Protein AF-C5R836-F1 (afdb_monomer_lite)

Radius of gyration: 11.82 Å; chains: 1; bounding box: 32×21×29 Å

Sequence (71 aa):
MEQEVLDRVGTLKGKMFSVQLHQDELLYHIGVNNTTFARVQKGIASKEKTNEVLSKAESYVNELWEARHEQ

pLDDT: mean 93.29, std 7.07, range [55.06, 97.81]

Secondary structure (DSSP, 8-state):
-HHHHHHHHHHHHHHHHHHT--HHHHHHHHT--HHHHHHHHTT-S-HHHHHHHHHHHHHHHHHHHHHHH--

Structure (mmCIF, N/CA/C/O backbone):
data_AF-C5R836-F1
#
_entry.id   AF-C5R836-F1
#
loop_
_atom_site.group_PDB
_atom_site.id
_atom_site.type_symbol
_atom_site.label_atom_id
_atom_site.label_alt_id
_atom_site.label_comp_id
_atom_site.label_asym_id
_atom_site.label_entity_id
_atom_site.label_seq_id
_atom_site.pdbx_PDB_ins_code
_atom_site.Cartn_x
_atom_site.Cartn_y
_atom_site.Cartn_z
_atom_site.occupancy
_atom_site.B_iso_or_equiv
_atom_site.auth_seq_id
_atom_site.auth_comp_id
_atom_site.auth_asym_id
_atom_site.auth_atom_id
_atom_site.pdbx_PDB_model_num
ATOM 1 N N . MET A 1 1 ? -0.679 8.164 14.889 1.00 64.44 1 MET A N 1
ATOM 2 C CA . MET A 1 1 ? -1.169 7.021 14.088 1.00 64.44 1 MET A CA 1
ATOM 3 C C . MET A 1 1 ? -1.727 7.509 12.763 1.00 64.44 1 MET A C 1
ATOM 5 O O . MET A 1 1 ? -1.245 7.061 11.742 1.00 64.44 1 MET A O 1
ATOM 9 N N . GLU A 1 2 ? -2.668 8.455 12.756 1.00 77.69 2 GLU A N 1
ATOM 10 C CA . GLU A 1 2 ? -3.243 8.974 11.505 1.00 77.69 2 GLU A CA 1
ATOM 11 C C . GLU A 1 2 ? -2.207 9.689 10.617 1.00 77.69 2 GLU A C 1
ATOM 13 O O . GLU A 1 2 ? -2.094 9.361 9.442 1.00 77.69 2 GLU A O 1
ATOM 18 N N . GLN A 1 3 ? -1.362 10.556 11.193 1.00 83.81 3 GLN A N 1
ATOM 19 C CA . GLN A 1 3 ? -0.302 11.244 10.439 1.00 83.81 3 GLN A CA 1
ATOM 20 C C . GLN A 1 3 ? 0.709 10.276 9.799 1.00 83.81 3 GLN A C 1
ATOM 22 O O . GLN A 1 3 ? 1.008 10.389 8.621 1.00 83.81 3 GLN A O 1
ATOM 27 N N . GLU A 1 4 ? 1.158 9.266 10.547 1.00 88.69 4 GLU A N 1
ATOM 28 C CA . GLU A 1 4 ? 2.079 8.231 10.054 1.00 88.69 4 GLU A CA 1
ATOM 29 C C . GLU A 1 4 ? 1.496 7.458 8.858 1.00 88.69 4 GLU A C 1
ATOM 31 O O . GLU A 1 4 ? 2.199 7.160 7.897 1.00 88.69 4 GLU A O 1
ATOM 36 N N . VAL A 1 5 ? 0.195 7.154 8.891 1.00 89.69 5 VAL A N 1
ATOM 37 C CA . VAL A 1 5 ? -0.500 6.494 7.776 1.00 89.69 5 VAL A CA 1
ATOM 38 C C . VAL A 1 5 ? -0.563 7.407 6.555 1.00 89.69 5 VAL A C 1
ATOM 40 O O . VAL A 1 5 ? -0.312 6.945 5.443 1.00 89.69 5 VAL A O 1
ATOM 43 N N . LEU A 1 6 ? -0.866 8.693 6.748 1.00 89.69 6 LEU A N 1
ATOM 44 C CA . LEU A 1 6 ? -0.904 9.673 5.662 1.00 89.69 6 LEU A CA 1
ATOM 45 C C . LEU A 1 6 ? 0.473 9.858 5.016 1.00 89.69 6 LEU A C 1
ATOM 47 O O . LEU A 1 6 ? 0.560 9.863 3.788 1.00 89.69 6 LEU A O 1
ATOM 51 N N . ASP A 1 7 ? 1.532 9.934 5.822 1.00 93.81 7 ASP A N 1
ATOM 52 C CA . ASP A 1 7 ? 2.908 10.077 5.342 1.00 93.81 7 ASP A CA 1
ATOM 53 C C . ASP A 1 7 ? 3.313 8.857 4.499 1.00 93.81 7 ASP A C 1
ATOM 55 O O . ASP A 1 7 ? 3.749 9.005 3.355 1.00 93.81 7 ASP A O 1
ATOM 59 N N . ARG A 1 8 ? 3.061 7.639 5.001 1.00 95.06 8 ARG A N 1
ATOM 60 C CA . ARG A 1 8 ? 3.323 6.384 4.272 1.00 95.06 8 ARG A CA 1
ATOM 61 C C . ARG A 1 8 ? 2.545 6.298 2.961 1.00 95.06 8 ARG A C 1
ATOM 63 O O . ARG A 1 8 ? 3.115 5.967 1.922 1.00 95.06 8 ARG A O 1
ATOM 70 N N . VAL A 1 9 ? 1.253 6.638 2.975 1.00 93.31 9 VAL A N 1
ATOM 71 C CA . VAL A 1 9 ? 0.417 6.670 1.762 1.00 93.31 9 VAL A CA 1
ATOM 72 C C . VAL A 1 9 ? 0.932 7.711 0.764 1.00 93.31 9 VAL A C 1
ATOM 74 O O . VAL A 1 9 ? 0.923 7.451 -0.440 1.00 93.31 9 VAL A O 1
ATOM 77 N N . GLY A 1 10 ? 1.387 8.872 1.238 1.00 94.25 10 GLY A N 1
ATOM 78 C CA . GLY A 1 10 ?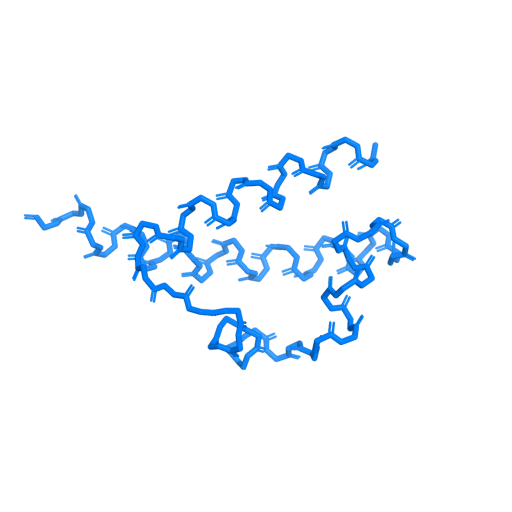 1.997 9.910 0.409 1.00 94.25 10 GLY A CA 1
ATOM 79 C C . GLY A 1 10 ? 3.264 9.417 -0.288 1.00 94.25 10 GLY A C 1
ATOM 80 O O . GLY A 1 10 ? 3.360 9.500 -1.514 1.00 94.25 10 GLY A O 1
ATOM 81 N N . THR A 1 11 ? 4.198 8.832 0.468 1.00 95.56 11 THR A N 1
ATOM 82 C CA . THR A 1 11 ? 5.428 8.234 -0.076 1.00 95.56 11 THR A CA 1
ATOM 83 C C . THR A 1 11 ? 5.121 7.132 -1.086 1.00 95.56 11 THR A C 1
ATOM 85 O O . THR A 1 11 ? 5.684 7.133 -2.182 1.00 95.56 11 THR A O 1
ATOM 88 N N . LEU A 1 12 ? 4.195 6.228 -0.752 1.00 95.94 12 LEU A N 1
ATOM 89 C CA . LEU A 1 12 ? 3.774 5.140 -1.631 1.00 95.94 12 LEU A CA 1
ATOM 90 C C . LEU A 1 12 ? 3.260 5.683 -2.971 1.00 95.94 12 LEU A C 1
ATOM 92 O O . LEU A 1 12 ? 3.736 5.262 -4.021 1.00 95.94 12 LEU A O 1
ATOM 96 N N . LYS A 1 13 ? 2.353 6.669 -2.948 1.00 94.81 13 LYS A N 1
ATOM 97 C CA . LYS A 1 13 ? 1.818 7.296 -4.169 1.00 94.81 13 LYS A CA 1
ATOM 98 C C . LYS A 1 13 ? 2.900 7.980 -5.002 1.00 94.81 13 LYS A C 1
ATOM 100 O O . LYS A 1 13 ? 2.869 7.874 -6.225 1.00 94.81 13 LYS A O 1
ATOM 105 N N . GLY A 1 14 ? 3.851 8.657 -4.358 1.00 96.19 14 GLY A N 1
ATOM 106 C CA . GLY A 1 14 ? 4.978 9.288 -5.045 1.00 96.19 14 GLY A CA 1
ATOM 107 C C . GLY A 1 14 ? 5.839 8.273 -5.802 1.00 96.19 14 GLY A C 1
ATOM 108 O O . GLY A 1 14 ? 6.152 8.485 -6.972 1.00 96.19 14 GLY A O 1
ATOM 109 N N . LYS A 1 15 ? 6.158 7.138 -5.167 1.00 96.06 15 LYS A N 1
ATOM 110 C CA . LYS A 1 15 ? 6.914 6.056 -5.814 1.00 96.06 15 LYS A CA 1
ATOM 111 C C . LYS A 1 15 ? 6.112 5.356 -6.908 1.00 96.06 15 LYS A C 1
ATOM 113 O O . LYS A 1 15 ? 6.638 5.142 -7.990 1.00 96.06 15 LYS A O 1
ATOM 118 N N . MET A 1 16 ? 4.831 5.066 -6.677 1.00 97.06 16 MET A N 1
ATOM 119 C CA . MET A 1 16 ? 3.949 4.512 -7.713 1.00 97.06 16 MET A CA 1
ATOM 120 C C . MET A 1 16 ? 3.922 5.399 -8.961 1.00 97.06 16 MET A C 1
ATOM 122 O O . MET A 1 16 ? 4.040 4.901 -10.077 1.00 97.06 16 MET A O 1
ATOM 126 N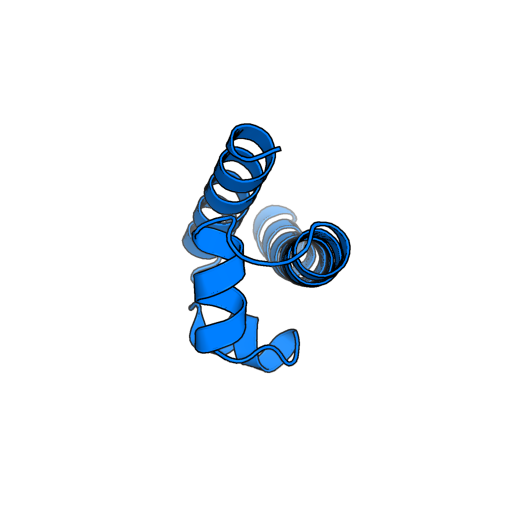 N . PHE A 1 17 ? 3.819 6.718 -8.773 1.00 95.81 17 PHE A N 1
ATOM 127 C CA . PHE A 1 17 ? 3.831 7.674 -9.874 1.00 95.81 17 PHE A CA 1
ATOM 128 C C . PHE A 1 17 ? 5.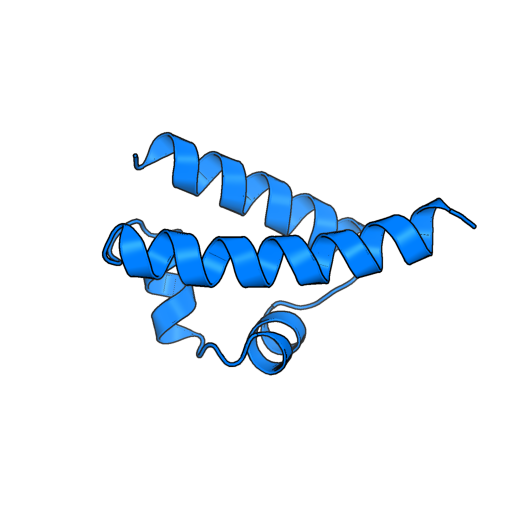148 7.638 -10.662 1.00 95.81 17 PHE A C 1
ATOM 130 O O . PHE A 1 17 ? 5.113 7.620 -11.891 1.00 95.81 17 PHE A O 1
ATOM 137 N N . SER A 1 18 ? 6.302 7.578 -9.988 1.00 95.25 18 SER A N 1
ATOM 138 C CA . SER A 1 18 ? 7.605 7.552 -10.670 1.00 95.25 18 SER A CA 1
ATOM 139 C C . SER A 1 18 ? 7.858 6.262 -11.454 1.00 95.25 18 SER A C 1
ATOM 141 O O . SER A 1 18 ? 8.573 6.295 -12.456 1.00 95.25 18 SER A O 1
ATOM 143 N N . VAL A 1 19 ? 7.237 5.146 -11.057 1.00 96.00 19 VAL A N 1
ATOM 144 C CA . VAL A 1 19 ? 7.302 3.877 -11.800 1.00 96.00 19 VAL A CA 1
ATOM 145 C C . VAL A 1 19 ? 6.122 3.641 -12.741 1.00 96.00 19 VAL A C 1
ATOM 147 O O . VAL A 1 19 ? 6.114 2.624 -13.425 1.00 96.00 19 VAL A O 1
ATOM 150 N N . GLN A 1 20 ? 5.175 4.582 -12.832 1.00 95.88 20 GLN A N 1
ATOM 151 C CA . GLN A 1 20 ? 3.945 4.460 -13.627 1.00 95.88 20 GLN A CA 1
ATOM 152 C C . GLN A 1 20 ? 3.082 3.243 -13.236 1.00 95.88 20 GLN A C 1
ATOM 154 O O . GLN A 1 20 ? 2.435 2.650 -14.090 1.00 95.88 20 GLN A O 1
ATOM 159 N N . LEU A 1 21 ? 3.061 2.886 -11.945 1.00 96.62 21 LEU A N 1
ATOM 160 C CA . LEU A 1 21 ? 2.214 1.816 -11.409 1.00 96.62 21 LEU A CA 1
ATOM 161 C C . LEU A 1 21 ? 0.827 2.359 -11.047 1.00 96.62 21 LEU A C 1
ATOM 163 O O . LEU A 1 21 ? 0.702 3.298 -10.250 1.00 96.62 21 LEU A O 1
ATOM 167 N N . HIS A 1 22 ? -0.221 1.732 -11.569 1.00 96.25 22 HIS A N 1
ATOM 168 C CA . HIS A 1 22 ? -1.599 2.068 -11.238 1.00 96.25 22 HIS A CA 1
ATOM 169 C C . HIS A 1 22 ? -2.078 1.360 -9.957 1.00 96.25 22 HIS A C 1
ATOM 171 O O . HIS A 1 22 ? -1.544 0.341 -9.515 1.00 96.25 22 HIS A O 1
ATOM 177 N N . GLN A 1 23 ? -3.088 1.935 -9.292 1.00 95.38 23 GLN A N 1
ATOM 178 C CA . GLN A 1 23 ? -3.579 1.403 -8.014 1.00 95.38 23 GLN A CA 1
ATOM 179 C C . GLN A 1 23 ? -4.177 0.003 -8.169 1.00 95.38 23 GLN A C 1
ATOM 181 O O . GLN A 1 23 ? -3.959 -0.842 -7.315 1.00 95.38 23 GLN A O 1
ATOM 186 N N . ASP A 1 24 ? -4.934 -0.254 -9.227 1.00 96.12 24 ASP A N 1
ATOM 187 C CA . ASP A 1 24 ? -5.500 -1.569 -9.528 1.00 96.12 24 ASP A CA 1
ATOM 188 C C . ASP A 1 24 ? -4.423 -2.645 -9.714 1.00 96.12 24 ASP A C 1
ATOM 190 O O . ASP A 1 24 ? -4.569 -3.735 -9.161 1.00 96.12 24 ASP A O 1
ATOM 194 N N . GLU A 1 25 ? -3.317 -2.321 -10.386 1.00 96.69 25 GLU A N 1
ATOM 195 C CA . GLU A 1 25 ? -2.160 -3.215 -10.537 1.00 96.69 25 GLU A CA 1
ATOM 196 C C . GLU A 1 25 ? -1.514 -3.537 -9.183 1.00 96.69 25 GLU A C 1
ATOM 198 O O . GLU A 1 25 ? -1.308 -4.706 -8.845 1.00 96.69 25 GLU A O 1
ATOM 203 N N . LEU A 1 26 ? -1.265 -2.509 -8.363 1.00 97.31 26 LEU A N 1
ATOM 204 C CA . LEU A 1 26 ? -0.762 -2.676 -6.998 1.00 97.31 26 LEU A CA 1
ATOM 205 C C . LEU A 1 26 ? -1.682 -3.584 -6.174 1.00 97.31 26 LEU A C 1
ATOM 207 O O . LEU A 1 26 ? -1.226 -4.522 -5.524 1.00 97.31 26 LEU A O 1
ATOM 211 N N . LEU A 1 27 ? -2.982 -3.289 -6.189 1.00 97.12 27 LEU A N 1
ATOM 212 C CA . LEU A 1 27 ? -3.999 -3.988 -5.409 1.00 97.12 27 LEU A CA 1
ATOM 213 C C . LEU A 1 27 ? -4.148 -5.452 -5.816 1.00 97.12 27 LEU A C 1
ATOM 215 O O . LEU A 1 27 ? -4.284 -6.313 -4.941 1.00 97.12 27 LEU A O 1
ATOM 219 N N . TYR A 1 28 ? -4.074 -5.729 -7.117 1.00 96.94 28 TYR A N 1
ATOM 220 C CA . TYR A 1 28 ? -4.015 -7.084 -7.645 1.00 96.94 28 TYR A CA 1
ATOM 221 C C . TYR A 1 28 ? -2.793 -7.830 -7.101 1.00 96.94 28 TYR A C 1
ATOM 223 O O . TYR A 1 28 ? -2.941 -8.925 -6.560 1.00 96.94 28 TYR A O 1
ATOM 231 N N . HIS A 1 29 ? -1.609 -7.212 -7.159 1.00 96.88 29 HIS A N 1
ATOM 232 C CA . HIS A 1 29 ? -0.365 -7.836 -6.710 1.00 96.88 29 HIS A CA 1
ATOM 233 C C . HIS A 1 29 ? -0.373 -8.165 -5.210 1.00 96.88 29 HIS A C 1
ATOM 235 O O . HIS A 1 29 ? -0.004 -9.266 -4.806 1.00 96.88 29 HIS A O 1
ATOM 241 N N . ILE A 1 30 ? -0.839 -7.238 -4.367 1.00 96.81 30 ILE A N 1
ATOM 242 C CA . ILE A 1 30 ? -0.841 -7.435 -2.907 1.00 96.81 30 ILE A CA 1
ATOM 243 C C . ILE A 1 30 ? -2.061 -8.219 -2.392 1.00 96.81 30 ILE A C 1
ATOM 245 O O . ILE A 1 30 ? -2.171 -8.455 -1.184 1.00 96.81 30 ILE A O 1
ATOM 249 N N . GLY A 1 31 ? -2.990 -8.603 -3.277 1.00 97.06 31 GLY A N 1
ATOM 250 C CA . GLY A 1 31 ? -4.198 -9.355 -2.932 1.00 97.06 31 GLY A CA 1
ATOM 251 C C . GLY A 1 31 ? -5.188 -8.571 -2.063 1.00 97.06 31 GLY A C 1
ATOM 252 O O . GLY A 1 31 ? -5.821 -9.139 -1.170 1.00 97.06 31 GLY A O 1
ATOM 253 N N . VAL A 1 32 ? -5.312 -7.258 -2.276 1.00 96.69 32 VAL A N 1
ATOM 254 C CA . VAL A 1 32 ? -6.163 -6.363 -1.473 1.00 96.69 32 VAL A CA 1
ATOM 255 C C . VAL A 1 32 ? -7.203 -5.700 -2.366 1.00 96.69 32 VAL A C 1
ATOM 257 O O . VAL A 1 32 ? -6.875 -5.117 -3.386 1.00 96.69 32 VAL A O 1
ATOM 260 N N . ASN A 1 33 ? -8.479 -5.726 -1.975 1.00 95.69 33 ASN A N 1
ATOM 261 C CA . ASN A 1 33 ? -9.522 -5.037 -2.739 1.00 95.69 33 ASN A CA 1
ATOM 262 C C . ASN A 1 33 ? -9.553 -3.517 -2.477 1.00 95.69 33 ASN A C 1
ATOM 264 O O . ASN A 1 33 ? -9.113 -3.028 -1.431 1.00 95.69 33 ASN A O 1
ATOM 268 N N . ASN A 1 34 ? -10.158 -2.771 -3.408 1.00 95.38 34 ASN A N 1
ATOM 269 C CA . ASN A 1 34 ? -10.292 -1.311 -3.327 1.00 95.38 34 ASN A CA 1
ATOM 270 C C . ASN A 1 34 ? -10.940 -0.832 -2.018 1.00 95.38 34 ASN A C 1
ATOM 272 O O . ASN A 1 34 ? -10.502 0.159 -1.441 1.00 95.38 34 ASN A O 1
ATOM 276 N N . THR A 1 35 ? -11.957 -1.536 -1.513 1.00 96.12 35 THR A N 1
ATOM 277 C CA . THR A 1 35 ? -12.644 -1.164 -0.267 1.00 96.12 35 THR A CA 1
ATOM 278 C C . THR A 1 35 ? -11.705 -1.215 0.935 1.00 96.12 35 THR A C 1
ATOM 280 O O . THR A 1 35 ? -11.713 -0.311 1.769 1.00 96.12 35 THR A O 1
ATOM 283 N N . THR A 1 36 ? -10.877 -2.253 1.023 1.00 95.38 36 THR A N 1
ATOM 284 C CA . THR A 1 36 ? -9.900 -2.423 2.104 1.00 95.38 36 THR A CA 1
ATOM 285 C C . THR A 1 36 ? -8.839 -1.335 2.028 1.00 95.38 36 THR A C 1
ATOM 287 O O . THR A 1 36 ? -8.564 -0.679 3.031 1.00 95.38 36 THR A O 1
ATOM 290 N N . PHE A 1 37 ? -8.307 -1.079 0.833 1.00 95.62 37 PHE A N 1
ATOM 291 C CA . PHE A 1 37 ? -7.303 -0.039 0.638 1.00 95.62 37 PHE A CA 1
ATOM 292 C C . PHE A 1 37 ? -7.844 1.364 0.936 1.00 95.62 37 PHE A C 1
ATOM 294 O O . PHE A 1 37 ? -7.200 2.131 1.643 1.00 95.62 37 PHE A O 1
ATOM 301 N N . ALA A 1 38 ? -9.074 1.676 0.519 1.00 94.69 38 ALA A N 1
ATOM 302 C CA . ALA A 1 38 ? -9.719 2.948 0.836 1.00 94.69 38 ALA A CA 1
ATOM 303 C C . ALA A 1 38 ? -9.901 3.155 2.351 1.00 94.69 38 ALA A C 1
ATOM 305 O O . ALA A 1 38 ? -9.788 4.276 2.843 1.00 94.69 38 ALA A O 1
ATOM 306 N N . ARG A 1 39 ? -10.165 2.088 3.118 1.00 94.50 39 ARG A N 1
ATOM 307 C CA . ARG A 1 39 ? -10.235 2.166 4.588 1.00 94.50 39 ARG A CA 1
ATOM 308 C C . ARG A 1 39 ? -8.870 2.433 5.214 1.00 94.50 39 ARG A C 1
ATOM 310 O O . ARG A 1 39 ? -8.806 3.198 6.171 1.00 94.50 39 ARG A O 1
ATOM 317 N N . VAL A 1 40 ? -7.808 1.833 4.673 1.00 93.88 40 VAL A N 1
ATOM 318 C CA . VAL A 1 40 ? -6.419 2.096 5.085 1.00 93.88 40 VAL A CA 1
ATOM 319 C C . VAL A 1 40 ? -6.045 3.548 4.795 1.00 93.88 40 VAL A C 1
ATOM 321 O O . VAL A 1 40 ? -5.600 4.246 5.698 1.00 93.88 40 VAL A O 1
ATOM 324 N N . GLN A 1 41 ? -6.329 4.043 3.587 1.00 91.31 41 GLN A N 1
ATOM 325 C CA . GLN A 1 41 ? -6.071 5.436 3.200 1.00 91.31 41 GLN A CA 1
ATOM 326 C C . GLN A 1 41 ? -6.802 6.455 4.083 1.00 91.31 41 GLN A C 1
ATOM 328 O O . GLN A 1 41 ? -6.300 7.552 4.295 1.00 91.31 41 GLN A O 1
ATOM 333 N N . LYS A 1 42 ? -7.986 6.098 4.590 1.00 90.25 42 LYS A N 1
ATOM 334 C CA . LYS A 1 42 ? -8.779 6.937 5.498 1.00 90.25 42 LYS A CA 1
ATOM 335 C C . LYS A 1 42 ? -8.419 6.758 6.978 1.00 90.25 42 LYS A C 1
ATOM 337 O O . LYS A 1 42 ? -9.080 7.356 7.814 1.00 90.25 42 LYS A O 1
ATOM 342 N N . GLY A 1 43 ? -7.466 5.887 7.323 1.00 87.81 43 GLY A N 1
ATOM 343 C CA . GLY A 1 43 ? -7.124 5.590 8.720 1.00 87.81 43 GLY A CA 1
ATOM 344 C C . GLY A 1 43 ? -8.223 4.863 9.514 1.00 87.81 43 GLY A C 1
ATOM 345 O O . GLY A 1 43 ? -8.173 4.830 10.738 1.00 87.81 43 GLY A O 1
ATOM 346 N N . ILE A 1 44 ? -9.217 4.268 8.841 1.00 90.88 44 ILE A N 1
ATOM 347 C CA . ILE A 1 44 ? -10.390 3.610 9.463 1.00 90.88 44 ILE A CA 1
ATOM 348 C C . ILE A 1 44 ? -10.143 2.104 9.688 1.00 90.88 44 ILE A C 1
ATOM 350 O O . ILE A 1 44 ? -10.886 1.423 10.399 1.00 90.88 44 ILE A O 1
ATOM 354 N N . ALA A 1 45 ? -9.128 1.534 9.039 1.00 91.56 45 ALA A N 1
ATOM 355 C CA . ALA A 1 45 ? -8.733 0.146 9.256 1.00 91.56 45 ALA A CA 1
ATOM 356 C C . ALA A 1 45 ? -8.016 -0.032 10.609 1.00 91.56 45 ALA A C 1
ATOM 358 O O . ALA A 1 45 ? -7.420 0.906 11.139 1.00 91.56 45 ALA A O 1
ATOM 359 N N . SER A 1 46 ? -8.058 -1.247 11.170 1.00 94.31 46 SER A N 1
ATOM 360 C CA . SER A 1 46 ? -7.304 -1.558 12.391 1.00 94.31 46 SER A CA 1
ATOM 361 C C . SER A 1 46 ? -5.806 -1.337 12.165 1.00 94.31 46 SER A C 1
ATOM 363 O O . SER A 1 46 ? -5.315 -1.498 11.048 1.00 94.31 46 SER A O 1
ATOM 365 N N . LYS A 1 47 ? -5.057 -1.008 13.225 1.00 92.81 47 LYS A N 1
ATOM 366 C CA . LYS A 1 47 ? -3.601 -0.798 13.140 1.00 92.81 47 LYS A CA 1
ATOM 367 C C . LYS A 1 47 ? -2.882 -1.986 12.490 1.00 92.81 47 LYS A C 1
ATOM 369 O O . LYS A 1 47 ? -2.027 -1.789 11.635 1.00 92.81 47 LYS A O 1
ATOM 374 N N . GLU A 1 48 ? -3.261 -3.204 12.870 1.00 95.31 48 GLU A N 1
ATOM 375 C CA . GLU A 1 48 ? -2.728 -4.440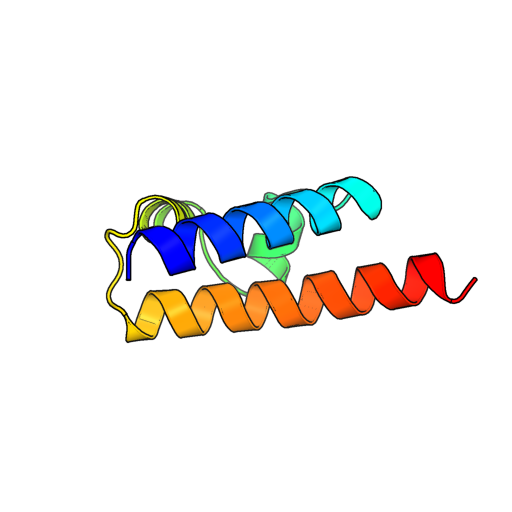 12.291 1.00 95.31 48 GLU A CA 1
ATOM 376 C C . GLU A 1 48 ? -2.981 -4.511 10.782 1.00 95.31 48 GLU A C 1
ATOM 378 O O . GLU A 1 48 ? -2.040 -4.693 10.012 1.00 95.31 48 GLU A O 1
ATOM 383 N N . LYS A 1 49 ? -4.225 -4.274 10.344 1.00 95.25 49 LYS A N 1
ATOM 384 C CA . LYS A 1 49 ? -4.573 -4.350 8.923 1.00 95.25 49 LYS A CA 1
ATOM 385 C C . LYS A 1 49 ? -3.917 -3.242 8.106 1.00 95.25 49 LYS A C 1
ATOM 387 O O . LYS A 1 49 ? -3.458 -3.486 6.995 1.00 95.25 49 LYS A O 1
ATOM 392 N N . THR A 1 50 ? -3.862 -2.036 8.658 1.00 95.62 50 THR A N 1
ATOM 393 C CA . THR A 1 50 ? -3.156 -0.894 8.075 1.00 95.62 50 THR A CA 1
ATOM 394 C C . THR A 1 50 ? -1.685 -1.224 7.852 1.00 95.62 50 THR A C 1
ATOM 396 O O . THR A 1 50 ? -1.184 -1.028 6.748 1.00 95.62 50 THR A O 1
ATOM 399 N N . ASN A 1 51 ? -1.013 -1.790 8.856 1.00 95.81 51 ASN A N 1
ATOM 400 C CA . ASN A 1 51 ? 0.385 -2.184 8.733 1.00 95.81 51 ASN A CA 1
ATOM 401 C C . ASN A 1 51 ? 0.583 -3.303 7.711 1.00 95.81 51 ASN A C 1
ATOM 403 O O . ASN A 1 51 ? 1.453 -3.175 6.860 1.00 95.81 51 ASN A O 1
ATOM 407 N N . GLU A 1 52 ? -0.243 -4.351 7.741 1.00 96.88 52 GLU A N 1
ATOM 408 C CA . GLU A 1 52 ? -0.168 -5.452 6.775 1.00 96.88 52 GLU A CA 1
ATOM 409 C C . GLU A 1 52 ? -0.283 -4.946 5.326 1.00 96.88 52 GLU A C 1
ATOM 411 O O . GLU A 1 52 ? 0.536 -5.290 4.475 1.00 96.88 52 GLU A O 1
ATOM 416 N N . VAL A 1 53 ? -1.291 -4.114 5.044 1.00 97.38 53 VAL A N 1
ATOM 417 C CA . VAL A 1 53 ? -1.562 -3.605 3.692 1.00 97.38 53 VAL A CA 1
ATOM 418 C C . VAL A 1 53 ? -0.463 -2.655 3.227 1.00 97.38 53 VAL A C 1
ATOM 420 O O . VAL A 1 53 ? 0.028 -2.804 2.109 1.00 97.38 53 VAL A O 1
ATOM 423 N N . LEU A 1 54 ? -0.064 -1.693 4.065 1.00 96.94 54 LEU A N 1
ATOM 424 C CA . LEU A 1 54 ? 0.963 -0.723 3.689 1.00 96.94 54 LEU A CA 1
ATOM 425 C C . LEU A 1 54 ? 2.329 -1.389 3.521 1.00 96.94 54 LEU A C 1
ATOM 427 O O . LEU A 1 54 ? 3.000 -1.094 2.544 1.00 96.94 54 LEU A O 1
ATOM 431 N N . SER A 1 55 ? 2.710 -2.339 4.380 1.00 97.50 55 SER A N 1
ATOM 432 C CA . SER A 1 55 ? 3.999 -3.030 4.248 1.00 97.50 55 SER A CA 1
ATOM 433 C C . SER A 1 55 ? 4.085 -3.886 2.982 1.00 97.50 55 SER A C 1
ATOM 435 O O . SER A 1 55 ? 5.119 -3.876 2.317 1.00 97.50 55 SER A O 1
ATOM 437 N N . LYS A 1 56 ? 3.003 -4.579 2.592 1.00 97.81 56 LYS A N 1
ATOM 438 C CA . LYS A 1 56 ? 2.956 -5.297 1.303 1.00 97.81 56 LYS A CA 1
ATOM 439 C C . LYS A 1 56 ? 3.081 -4.339 0.119 1.00 97.81 56 LYS A C 1
ATOM 441 O O . LYS A 1 56 ? 3.833 -4.610 -0.812 1.00 97.81 56 LYS A O 1
ATOM 446 N N . ALA A 1 57 ? 2.353 -3.223 0.166 1.00 97.62 57 ALA A N 1
ATOM 447 C CA . ALA A 1 57 ? 2.381 -2.229 -0.898 1.00 97.62 57 ALA A CA 1
ATOM 448 C C . ALA A 1 57 ? 3.757 -1.561 -1.030 1.00 97.62 57 ALA A C 1
ATOM 450 O O . ALA A 1 57 ? 4.272 -1.425 -2.134 1.00 97.62 57 ALA A O 1
ATOM 451 N N . GLU A 1 58 ? 4.364 -1.187 0.095 1.00 97.69 58 GLU A N 1
ATOM 452 C CA . GLU A 1 58 ? 5.696 -0.588 0.160 1.00 97.69 58 GLU A CA 1
ATOM 453 C C . GLU A 1 58 ? 6.765 -1.534 -0.387 1.00 97.69 58 GLU A C 1
ATOM 455 O O . GLU A 1 58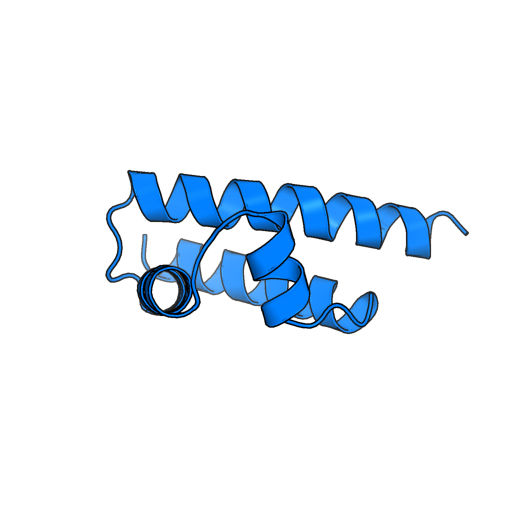 ? 7.583 -1.085 -1.180 1.00 97.69 58 GLU A O 1
ATOM 460 N N . SER A 1 59 ? 6.742 -2.825 -0.026 1.00 97.62 59 SER A N 1
ATOM 461 C CA . SER A 1 59 ? 7.702 -3.810 -0.553 1.00 97.62 59 SER A CA 1
ATOM 462 C C . SER A 1 59 ? 7.660 -3.862 -2.077 1.00 97.62 59 SER A C 1
ATOM 464 O O . SER A 1 59 ? 8.671 -3.615 -2.729 1.00 97.62 59 SER A O 1
ATOM 466 N N . TYR A 1 60 ? 6.472 -4.081 -2.646 1.00 97.62 60 TYR A N 1
ATOM 467 C CA . TYR A 1 60 ? 6.316 -4.216 -4.092 1.00 97.62 60 TYR A CA 1
ATOM 468 C C . TYR A 1 60 ? 6.678 -2.930 -4.847 1.00 97.62 60 TYR A C 1
ATOM 470 O O . TYR A 1 60 ? 7.390 -2.956 -5.849 1.00 97.62 60 TYR A O 1
ATOM 478 N N . VAL A 1 61 ? 6.225 -1.775 -4.353 1.00 97.12 61 VAL A N 1
ATOM 479 C CA . VAL A 1 61 ? 6.536 -0.489 -4.988 1.00 97.12 61 VAL A CA 1
ATOM 480 C C . VAL A 1 61 ? 8.024 -0.155 -4.878 1.00 97.12 61 VAL A C 1
ATOM 482 O O . VAL A 1 61 ? 8.575 0.418 -5.814 1.00 97.12 61 VAL A O 1
ATOM 485 N N . ASN A 1 62 ? 8.689 -0.514 -3.775 1.00 96.44 62 ASN A N 1
ATOM 486 C CA . ASN A 1 62 ? 10.133 -0.335 -3.642 1.00 96.44 62 ASN A CA 1
ATOM 487 C C . ASN A 1 62 ? 10.895 -1.212 -4.638 1.00 96.44 62 ASN A C 1
ATOM 489 O O . ASN A 1 62 ? 11.771 -0.693 -5.313 1.00 96.44 62 ASN A O 1
ATOM 493 N N . GLU A 1 63 ? 10.527 -2.486 -4.792 1.00 95.94 63 GLU A N 1
ATOM 494 C CA . GLU A 1 63 ? 11.150 -3.386 -5.775 1.00 95.94 63 GLU A CA 1
ATOM 495 C C . GLU A 1 63 ? 11.075 -2.820 -7.202 1.00 95.94 63 GLU A C 1
ATOM 497 O O . GLU A 1 63 ? 12.077 -2.785 -7.914 1.00 95.94 63 GLU A O 1
ATOM 502 N N . LEU A 1 64 ? 9.909 -2.303 -7.606 1.00 95.94 64 LEU A N 1
ATOM 503 C CA . LEU A 1 64 ? 9.743 -1.648 -8.909 1.00 95.94 64 LEU A CA 1
ATOM 504 C C . LEU A 1 64 ? 10.546 -0.348 -9.025 1.00 95.94 64 LEU A C 1
ATOM 506 O O . LEU A 1 64 ? 11.047 -0.018 -10.101 1.00 95.94 64 LEU A O 1
ATOM 510 N N . TRP A 1 65 ? 10.623 0.420 -7.937 1.00 95.25 65 TRP A N 1
ATOM 511 C CA . TRP A 1 65 ? 11.328 1.695 -7.914 1.00 95.25 65 TRP A CA 1
ATOM 512 C C . TRP A 1 65 ? 12.835 1.500 -8.059 1.00 95.25 65 TRP A C 1
ATOM 514 O O . TRP A 1 65 ? 13.417 2.123 -8.946 1.00 95.25 65 TRP A O 1
ATOM 524 N N . GLU A 1 66 ? 13.433 0.597 -7.279 1.00 94.31 66 GLU A N 1
ATOM 525 C CA . GLU A 1 66 ? 14.856 0.248 -7.389 1.00 94.31 66 GLU A CA 1
ATOM 526 C C . GLU A 1 66 ? 15.171 -0.288 -8.793 1.00 94.31 66 GLU A C 1
ATOM 528 O O . GLU A 1 66 ? 16.044 0.242 -9.473 1.00 94.31 66 GLU A O 1
ATOM 533 N N . ALA A 1 67 ? 14.366 -1.222 -9.318 1.00 93.38 67 ALA A N 1
ATOM 534 C CA . ALA A 1 67 ? 14.570 -1.783 -10.659 1.00 93.3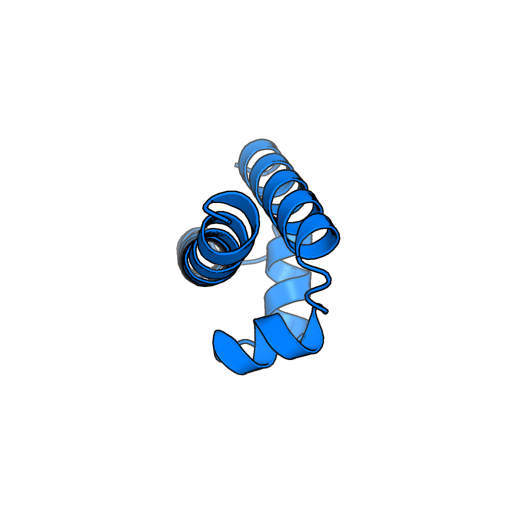8 67 ALA A CA 1
ATOM 535 C C . ALA A 1 67 ? 14.551 -0.737 -11.795 1.00 93.38 67 ALA A C 1
ATOM 537 O O . ALA A 1 67 ? 15.108 -0.978 -12.871 1.00 93.38 67 ALA A O 1
ATOM 538 N N . ARG A 1 68 ? 13.892 0.411 -11.579 1.00 91.38 68 ARG A N 1
ATOM 539 C CA . ARG A 1 68 ? 13.815 1.525 -12.537 1.00 91.38 68 ARG A CA 1
ATOM 540 C C . ARG A 1 68 ? 14.923 2.567 -12.353 1.00 91.38 68 ARG A C 1
ATOM 542 O O . ARG A 1 68 ? 15.202 3.279 -13.311 1.00 91.38 68 ARG A O 1
ATOM 549 N N . HIS A 1 69 ? 15.506 2.688 -11.159 1.00 82.50 69 HIS A N 1
ATOM 550 C CA . HIS A 1 69 ? 16.505 3.718 -10.824 1.00 82.50 69 HIS A CA 1
ATOM 551 C C . HIS A 1 69 ? 17.932 3.163 -10.661 1.00 82.50 69 HIS A C 1
ATOM 553 O O . HIS A 1 69 ? 18.873 3.948 -10.596 1.00 82.50 69 HIS A O 1
ATOM 559 N N . GLU A 1 70 ? 18.108 1.839 -10.638 1.00 77.94 70 GLU A N 1
ATOM 560 C CA . GLU A 1 70 ? 19.408 1.163 -10.777 1.00 77.94 70 GLU A CA 1
ATOM 561 C C . GLU A 1 70 ? 19.836 0.957 -12.253 1.00 77.94 70 GLU A C 1
ATOM 563 O O . GLU A 1 70 ? 20.863 0.328 -12.512 1.00 77.94 70 GLU A O 1
ATOM 568 N N . GLN A 1 71 ? 19.071 1.488 -13.220 1.00 55.06 71 GLN A N 1
ATOM 569 C CA . GLN A 1 71 ? 19.409 1.539 -14.656 1.00 55.06 71 GLN A CA 1
ATOM 570 C C . GLN A 1 71 ? 19.975 2.904 -15.053 1.00 55.06 71 GLN A C 1
ATOM 572 O O . GLN A 1 71 ? 20.900 2.922 -15.896 1.00 55.06 71 GLN A O 1
#

Organism: NCBI:txid585506

Foldseek 3Di:
DLVVLQVLVVVLVVLCVVLVHDPVNLCVQLVHDPVLVVCLNVVNDDPVSVCSSSVSSCVVSVVSSCVVVVD